Protein AF-A0A9W8TGM4-F1 (afdb_monomer_lite)

Foldseek 3Di:
DVVVVVVVCVPDPVSVVQDDDPVVVVVVVVCQVPVPDDRDPDDQDDPVSVVVVVVVVVVVVVVCVVCVVVVVVPPPPVPVVVVVVVVVVVD

Radius of gyration: 23.26 Å; chains: 1; bounding box: 45×31×61 Å

Sequence (91 aa):
MPTNQMLALLDNKEIREGFSSADDIARGMWELVTRGEKIPIRVPLGSDAWAAVVDEAGKVKAELEALGPFSASFGGSFGSEARAALGQLTQ

Secondary structure (DSSP, 8-state):
-HHHHHHHHHH-HHHHHTSPPHHHHHHHHHHHHHSSSPPPS----SHHHHHHHHHHHHHHHHHHHHTHHHHHHSSTTS-HHHHHHHHHTT-

Organism: NCBI:txid114810

Structure (mmCIF, N/CA/C/O backbone):
data_AF-A0A9W8TGM4-F1
#
_entry.id   AF-A0A9W8TGM4-F1
#
loop_
_atom_site.group_PDB
_atom_site.id
_atom_site.type_symbol
_atom_site.label_atom_id
_atom_site.label_alt_id
_atom_site.label_comp_id
_atom_site.label_asym_id
_atom_site.label_entity_id
_atom_site.label_seq_id
_atom_site.pdbx_PDB_ins_code
_atom_site.Cartn_x
_atom_site.Cartn_y
_atom_site.Cartn_z
_atom_site.occupancy
_atom_site.B_iso_or_equiv
_atom_site.auth_seq_id
_atom_site.auth_comp_id
_atom_site.auth_asym_id
_atom_site.auth_atom_id
_atom_site.pdbx_PDB_model_num
ATOM 1 N N . MET A 1 1 ? -12.586 6.552 -18.531 1.00 48.62 1 MET A N 1
ATOM 2 C CA . MET A 1 1 ? -12.521 5.248 -17.836 1.00 48.62 1 MET A CA 1
ATOM 3 C C . MET A 1 1 ? -11.065 4.952 -17.511 1.00 48.62 1 MET A C 1
ATOM 5 O O . MET A 1 1 ? -10.255 5.123 -18.420 1.00 48.62 1 MET A O 1
ATOM 9 N N . PRO A 1 2 ? -10.727 4.526 -16.282 1.00 67.12 2 PRO A N 1
ATOM 10 C CA . PRO A 1 2 ? -9.347 4.230 -15.865 1.00 67.12 2 PRO A CA 1
ATOM 11 C C . PRO A 1 2 ? -8.608 3.290 -16.832 1.00 67.12 2 PRO A C 1
ATOM 13 O O . PRO A 1 2 ? -7.430 3.473 -17.113 1.00 67.12 2 PRO A O 1
ATOM 16 N N . THR A 1 3 ? -9.333 2.352 -17.447 1.00 70.44 3 THR A N 1
ATOM 17 C CA . THR A 1 3 ? -8.820 1.432 -18.472 1.00 70.44 3 THR A CA 1
ATOM 18 C C . THR A 1 3 ? -8.226 2.146 -19.693 1.00 70.44 3 THR A C 1
ATOM 20 O O . THR A 1 3 ? -7.158 1.766 -20.157 1.00 70.44 3 THR A O 1
ATOM 23 N N . ASN A 1 4 ? -8.860 3.216 -20.187 1.00 76.50 4 ASN A N 1
ATOM 24 C CA . ASN A 1 4 ? -8.366 3.957 -21.357 1.00 76.50 4 ASN A CA 1
ATOM 25 C C . ASN A 1 4 ? -7.133 4.805 -21.016 1.00 76.50 4 ASN A C 1
ATOM 27 O O . ASN A 1 4 ? -6.292 5.041 -21.875 1.00 76.50 4 ASN A O 1
ATOM 31 N N . GLN A 1 5 ? -7.021 5.253 -19.763 1.00 77.62 5 GLN A N 1
ATOM 32 C CA . GLN A 1 5 ? -5.838 5.966 -19.279 1.00 77.62 5 GLN A CA 1
ATOM 33 C C . GLN A 1 5 ? -4.650 5.011 -19.140 1.00 77.62 5 GLN A C 1
ATOM 35 O O . GLN A 1 5 ? -3.551 5.356 -19.553 1.00 77.62 5 GLN A O 1
ATOM 40 N N . MET A 1 6 ? -4.878 3.787 -18.653 1.00 76.44 6 MET A N 1
ATOM 41 C CA . MET A 1 6 ? -3.830 2.765 -18.576 1.00 76.44 6 MET A CA 1
ATOM 42 C C . MET A 1 6 ? -3.280 2.395 -19.961 1.00 76.44 6 MET A C 1
ATOM 44 O O . MET A 1 6 ? -2.071 2.278 -20.121 1.00 76.44 6 MET A O 1
ATOM 48 N N . LEU A 1 7 ? -4.142 2.268 -20.978 1.00 79.81 7 LEU A N 1
ATOM 49 C CA . LEU A 1 7 ? -3.697 2.012 -22.355 1.00 79.81 7 LEU A CA 1
ATOM 50 C C . LEU A 1 7 ? -2.770 3.123 -22.873 1.00 79.81 7 LEU A C 1
ATOM 52 O O . LEU A 1 7 ? -1.713 2.827 -23.417 1.00 79.81 7 LEU A O 1
ATOM 56 N N . ALA A 1 8 ? -3.099 4.389 -22.605 1.00 80.25 8 ALA A N 1
ATOM 57 C CA . ALA A 1 8 ? -2.249 5.517 -22.991 1.00 80.25 8 ALA A CA 1
ATOM 58 C C . ALA A 1 8 ? -0.875 5.513 -22.287 1.00 80.25 8 ALA A C 1
ATOM 60 O O . ALA A 1 8 ? 0.118 5.934 -22.877 1.00 80.25 8 ALA A O 1
ATOM 61 N N . LEU A 1 9 ? -0.797 5.021 -21.045 1.00 77.38 9 LEU A N 1
ATOM 62 C CA . LEU A 1 9 ? 0.471 4.866 -20.319 1.00 77.38 9 LEU A CA 1
ATOM 63 C C . LEU A 1 9 ? 1.314 3.711 -20.880 1.00 77.38 9 LEU A C 1
ATOM 65 O O . LEU A 1 9 ? 2.533 3.825 -20.959 1.00 77.38 9 LEU A O 1
ATOM 69 N N . LEU A 1 10 ? 0.672 2.620 -21.307 1.00 79.00 10 LEU A N 1
ATOM 70 C CA . LEU A 1 10 ? 1.336 1.469 -21.930 1.00 79.00 10 LEU A CA 1
ATOM 71 C C . LEU A 1 10 ? 1.860 1.761 -23.347 1.00 79.00 10 LEU A C 1
ATOM 73 O O . LEU A 1 10 ? 2.801 1.104 -23.799 1.00 79.00 10 LEU A O 1
ATOM 77 N N . ASP A 1 11 ? 1.282 2.739 -24.040 1.00 84.25 11 ASP A N 1
ATOM 78 C CA . ASP A 1 11 ? 1.752 3.177 -25.358 1.00 84.25 11 ASP A CA 1
ATOM 79 C C . ASP A 1 11 ? 2.902 4.200 -25.269 1.00 84.25 11 ASP A C 1
ATOM 81 O O . ASP A 1 11 ? 3.608 4.433 -26.253 1.00 84.25 11 ASP A O 1
ATOM 85 N N . ASN A 1 12 ?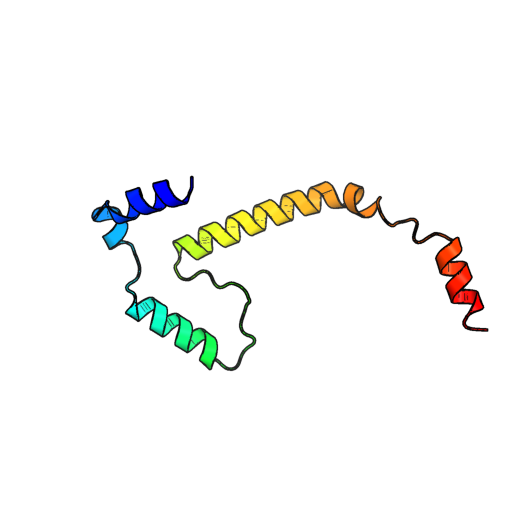 3.155 4.772 -24.085 1.00 87.50 12 ASN A N 1
ATOM 86 C CA . ASN A 1 12 ? 4.278 5.676 -23.847 1.00 87.50 12 ASN A CA 1
ATOM 87 C C . ASN A 1 12 ? 5.536 4.897 -23.407 1.00 87.50 12 ASN A C 1
ATOM 89 O O . ASN A 1 12 ? 5.604 4.347 -22.306 1.00 87.50 12 ASN A O 1
ATOM 93 N N . LYS A 1 13 ? 6.564 4.879 -24.267 1.00 83.06 13 LYS A N 1
ATOM 94 C CA . LYS A 1 13 ? 7.839 4.190 -24.000 1.00 83.06 13 LYS A CA 1
ATOM 95 C C . LYS A 1 13 ? 8.592 4.732 -22.785 1.00 83.06 13 LYS A C 1
ATOM 97 O O . LYS A 1 13 ? 9.100 3.930 -22.014 1.00 83.06 13 LYS A O 1
ATOM 102 N N . GLU A 1 14 ? 8.640 6.048 -22.610 1.00 84.50 14 GLU A N 1
ATOM 103 C CA . GLU A 1 14 ? 9.386 6.698 -21.521 1.00 84.50 14 GLU A CA 1
ATOM 104 C C . GLU A 1 14 ? 8.786 6.330 -20.159 1.00 84.50 14 GLU A C 1
ATOM 106 O O . GLU A 1 14 ? 9.499 6.047 -19.202 1.00 84.50 14 GLU A O 1
ATOM 111 N N . ILE A 1 15 ? 7.454 6.253 -20.086 1.00 81.62 15 ILE A N 1
ATOM 112 C CA . ILE A 1 15 ? 6.742 5.824 -18.876 1.00 81.62 15 ILE A CA 1
ATOM 113 C C . ILE A 1 15 ? 6.990 4.335 -18.606 1.00 81.62 15 ILE A C 1
ATOM 115 O O . ILE A 1 15 ? 7.232 3.941 -17.466 1.00 81.62 15 ILE A O 1
ATOM 119 N N . ARG A 1 16 ? 6.978 3.505 -19.655 1.00 80.88 16 ARG A N 1
ATOM 120 C CA . ARG A 1 16 ? 7.235 2.064 -19.542 1.00 80.88 16 ARG A CA 1
ATOM 121 C C . ARG A 1 16 ? 8.640 1.713 -19.082 1.00 80.88 16 ARG A C 1
ATOM 123 O O . ARG A 1 16 ? 8.796 0.677 -18.447 1.00 80.88 16 ARG A O 1
ATOM 130 N N . GLU A 1 17 ? 9.642 2.528 -19.396 1.00 83.75 17 GLU A N 1
ATOM 131 C CA . GLU A 1 17 ? 11.009 2.326 -18.898 1.00 83.75 17 GLU A CA 1
ATOM 132 C C . GLU A 1 17 ? 11.087 2.409 -17.368 1.00 83.75 17 GLU A C 1
ATOM 134 O O . GLU A 1 17 ? 11.941 1.766 -16.764 1.00 83.75 17 GLU A O 1
ATOM 139 N N . GLY A 1 18 ? 10.166 3.139 -16.731 1.00 82.75 18 GLY A N 1
ATOM 140 C CA . GLY A 1 18 ? 10.048 3.193 -15.274 1.00 82.75 18 GLY A CA 1
ATOM 141 C C . GLY A 1 18 ? 9.327 1.996 -14.645 1.00 82.75 18 GLY A C 1
ATOM 142 O O . GLY A 1 18 ? 9.303 1.884 -13.421 1.00 82.75 18 GLY A O 1
ATOM 143 N N . PHE A 1 19 ? 8.717 1.107 -15.437 1.00 86.88 19 PHE A N 1
ATOM 144 C CA . PHE A 1 19 ? 7.960 -0.022 -14.899 1.00 86.88 19 PHE A CA 1
ATOM 145 C C . PHE A 1 19 ? 8.896 -1.156 -14.484 1.00 86.88 19 PHE A C 1
ATOM 147 O O . PHE A 1 19 ? 9.873 -1.470 -15.162 1.00 86.88 19 PHE A O 1
ATOM 154 N N . SER A 1 20 ? 8.558 -1.824 -13.381 1.00 89.62 20 SER A N 1
ATOM 155 C CA . SER A 1 20 ? 9.245 -3.056 -12.993 1.00 89.62 20 SER A CA 1
ATOM 156 C C . SER A 1 20 ? 9.041 -4.146 -14.044 1.00 89.62 20 SER A C 1
ATOM 158 O O . SER A 1 20 ? 7.964 -4.269 -14.635 1.00 89.62 20 SER A O 1
ATOM 160 N N . SER A 1 21 ? 10.070 -4.967 -14.251 1.00 90.88 21 SER A N 1
ATOM 161 C CA . SER A 1 21 ? 9.952 -6.132 -15.121 1.00 90.88 21 SER A CA 1
ATOM 162 C C . SER A 1 21 ? 9.002 -7.172 -14.515 1.00 90.88 21 SER A C 1
ATOM 164 O O . SER A 1 21 ? 8.806 -7.235 -13.298 1.00 90.88 21 SER A O 1
ATOM 166 N N . ALA A 1 22 ? 8.426 -8.029 -15.361 1.00 90.94 22 ALA A N 1
ATOM 167 C CA . ALA A 1 22 ? 7.586 -9.127 -14.887 1.00 90.94 22 ALA A CA 1
ATOM 168 C C . ALA A 1 22 ? 8.356 -10.079 -13.952 1.00 90.94 22 ALA A C 1
ATOM 170 O O . ALA A 1 22 ? 7.787 -10.559 -12.972 1.00 90.94 22 ALA A O 1
ATOM 171 N N . ASP A 1 23 ? 9.647 -10.297 -14.215 1.00 95.94 23 ASP A N 1
ATOM 172 C CA . ASP A 1 23 ? 10.507 -11.162 -13.404 1.00 95.94 23 ASP A CA 1
ATOM 173 C C . ASP A 1 23 ? 10.767 -10.569 -12.013 1.00 95.94 23 ASP A C 1
ATOM 175 O O . ASP A 1 23 ? 10.713 -11.290 -11.015 1.00 95.94 23 ASP A O 1
ATOM 179 N N . ASP A 1 24 ? 10.981 -9.252 -11.918 1.00 93.81 24 ASP A N 1
ATOM 180 C CA . ASP A 1 24 ? 11.152 -8.573 -10.627 1.00 93.81 24 ASP A CA 1
ATOM 181 C C . ASP A 1 24 ? 9.882 -8.667 -9.776 1.00 93.81 24 ASP A C 1
ATOM 183 O O . ASP A 1 24 ? 9.957 -8.945 -8.576 1.00 93.81 24 ASP A O 1
ATOM 187 N N . ILE A 1 25 ? 8.715 -8.495 -10.405 1.00 94.44 25 ILE A N 1
ATOM 188 C CA . ILE A 1 25 ? 7.416 -8.648 -9.743 1.00 94.44 25 ILE A CA 1
ATOM 189 C C . ILE A 1 25 ? 7.210 -10.093 -9.283 1.00 94.44 25 ILE A C 1
ATOM 191 O O . ILE A 1 25 ? 6.848 -10.318 -8.128 1.00 94.44 25 ILE A O 1
ATOM 195 N N . ALA A 1 26 ? 7.477 -11.078 -10.145 1.00 95.50 26 ALA A N 1
ATOM 196 C CA . ALA A 1 26 ? 7.331 -12.490 -9.808 1.00 95.50 26 ALA A CA 1
ATOM 197 C C . ALA A 1 26 ? 8.245 -12.898 -8.642 1.00 95.50 26 ALA A C 1
ATOM 199 O O . ALA A 1 26 ? 7.795 -13.574 -7.713 1.00 95.50 26 ALA A O 1
ATOM 200 N N . ARG A 1 27 ? 9.503 -12.438 -8.646 1.00 95.88 27 ARG A N 1
ATOM 201 C CA . ARG A 1 27 ? 10.440 -12.644 -7.535 1.00 95.88 27 ARG A CA 1
ATOM 202 C C . ARG A 1 27 ? 9.920 -12.009 -6.246 1.00 95.88 27 ARG A C 1
ATOM 204 O O . ARG A 1 27 ? 9.859 -12.694 -5.230 1.00 95.88 27 ARG A O 1
ATOM 211 N N . GLY A 1 28 ? 9.481 -10.750 -6.291 1.00 93.62 28 GLY A N 1
ATOM 212 C CA . GLY A 1 28 ? 8.933 -10.062 -5.118 1.00 93.62 28 GLY A CA 1
ATOM 213 C C . GLY A 1 28 ? 7.691 -10.755 -4.546 1.00 93.62 28 GLY A C 1
ATOM 214 O O . GLY A 1 28 ? 7.548 -10.884 -3.331 1.00 93.62 28 GLY A O 1
ATOM 215 N N . MET A 1 29 ? 6.812 -11.275 -5.408 1.00 94.75 29 MET A N 1
ATOM 216 C CA . MET A 1 29 ? 5.665 -12.083 -4.984 1.00 94.75 29 MET A CA 1
ATOM 217 C C . MET A 1 29 ? 6.097 -13.396 -4.327 1.00 94.75 29 MET A C 1
ATOM 219 O O . MET A 1 29 ? 5.530 -13.775 -3.302 1.00 94.75 29 MET A O 1
ATOM 223 N N . TRP A 1 30 ? 7.086 -14.089 -4.894 1.00 96.12 30 TRP A N 1
ATOM 224 C CA . TRP A 1 30 ? 7.609 -15.324 -4.316 1.00 96.12 30 TRP A CA 1
ATOM 225 C C . TRP A 1 30 ? 8.190 -15.075 -2.923 1.00 96.12 30 TRP A C 1
ATOM 227 O O . TRP A 1 30 ? 7.770 -15.734 -1.976 1.00 96.12 30 TRP A O 1
ATOM 237 N N . GLU A 1 31 ? 9.065 -14.078 -2.776 1.00 95.06 31 GLU A N 1
ATOM 238 C CA . GLU A 1 31 ? 9.661 -13.689 -1.490 1.00 95.06 31 GLU A CA 1
ATOM 239 C C . GLU A 1 31 ? 8.588 -13.325 -0.455 1.00 95.06 31 GLU A C 1
ATOM 241 O O . GLU A 1 31 ? 8.626 -13.786 0.687 1.00 95.06 31 GLU A O 1
ATOM 246 N N . LEU A 1 32 ? 7.575 -12.552 -0.862 1.00 94.94 32 LEU A N 1
ATOM 247 C CA . LEU A 1 32 ? 6.456 -12.185 -0.001 1.00 94.94 32 LEU A CA 1
ATOM 248 C C . LEU A 1 32 ? 5.716 -13.424 0.523 1.00 94.94 32 LEU A C 1
ATOM 250 O O . LEU A 1 32 ? 5.362 -13.467 1.701 1.00 94.94 32 LEU A O 1
ATOM 254 N N . VAL A 1 33 ? 5.448 -14.412 -0.330 1.00 95.06 33 VAL A N 1
ATOM 255 C CA . VAL A 1 33 ? 4.668 -15.604 0.033 1.00 95.06 33 VAL A CA 1
ATOM 256 C C . VAL A 1 33 ? 5.501 -16.609 0.834 1.00 95.06 33 VAL A C 1
ATOM 258 O O . VAL A 1 33 ? 4.956 -17.281 1.707 1.00 95.06 33 VAL A O 1
ATOM 261 N N . THR A 1 34 ? 6.811 -16.708 0.591 1.00 96.69 34 THR A N 1
ATOM 262 C CA . THR A 1 34 ? 7.677 -17.703 1.248 1.00 96.69 34 THR A CA 1
ATOM 263 C C . THR A 1 34 ? 8.303 -17.237 2.561 1.00 96.69 34 THR A C 1
ATOM 265 O O . THR A 1 34 ? 8.843 -18.070 3.287 1.00 96.69 34 THR A O 1
ATOM 268 N N . ARG A 1 35 ? 8.188 -15.955 2.936 1.00 96.19 35 ARG A N 1
ATOM 269 C CA . ARG A 1 35 ? 8.820 -15.394 4.151 1.00 96.19 35 ARG A CA 1
ATOM 270 C C . ARG A 1 35 ? 8.343 -15.962 5.499 1.00 96.19 35 ARG A C 1
ATOM 272 O O . ARG A 1 35 ? 8.885 -15.593 6.533 1.00 96.19 35 ARG A O 1
ATOM 279 N N . GLY A 1 36 ? 7.318 -16.817 5.515 1.00 95.88 36 GLY A N 1
ATOM 280 C CA . GLY A 1 36 ? 6.801 -17.449 6.739 1.00 95.88 36 GLY A CA 1
ATOM 281 C C . GLY A 1 36 ? 5.923 -16.546 7.618 1.00 95.88 36 GLY A C 1
ATOM 282 O O . GLY A 1 36 ? 5.559 -16.931 8.726 1.00 95.88 36 GLY A O 1
ATOM 283 N N . GLU A 1 37 ? 5.5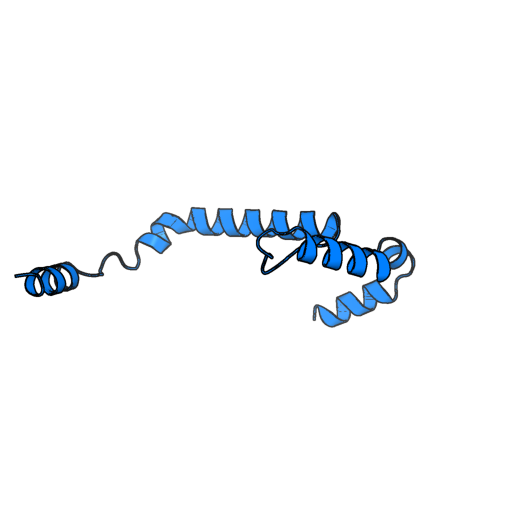50 -15.364 7.129 1.00 95.19 37 GLU A N 1
ATOM 284 C CA . GLU A 1 37 ? 4.652 -14.433 7.816 1.00 95.19 37 GLU A CA 1
ATOM 285 C C . GLU A 1 37 ? 3.241 -14.437 7.210 1.00 95.19 37 GLU A C 1
ATOM 287 O O . GLU A 1 37 ? 2.987 -14.981 6.135 1.00 95.19 37 GLU A O 1
ATOM 292 N N . LYS A 1 38 ? 2.306 -13.748 7.874 1.00 94.75 38 LYS A N 1
ATOM 293 C CA . LYS A 1 38 ? 0.956 -13.531 7.347 1.00 94.75 38 LYS A CA 1
ATOM 294 C C . LYS A 1 38 ? 1.002 -12.816 5.990 1.00 94.75 38 LYS A C 1
ATOM 296 O O . LYS A 1 38 ? 1.571 -11.730 5.854 1.00 94.75 38 LYS A O 1
ATOM 301 N N . ILE A 1 39 ? 0.326 -13.393 5.000 1.00 93.06 39 ILE A N 1
ATOM 302 C CA . ILE A 1 39 ? 0.196 -12.805 3.664 1.00 93.06 39 ILE A CA 1
ATOM 303 C C . ILE A 1 39 ? -0.859 -11.682 3.708 1.00 93.06 39 ILE A C 1
ATOM 305 O O . ILE A 1 39 ? -1.988 -11.927 4.150 1.00 93.06 39 ILE A O 1
ATOM 309 N N . PRO A 1 40 ? -0.528 -10.445 3.292 1.00 90.38 40 PRO A N 1
ATOM 310 C CA . PRO A 1 40 ? -1.495 -9.350 3.240 1.00 90.38 40 PRO A CA 1
ATOM 311 C C . PRO A 1 40 ? -2.514 -9.557 2.114 1.00 90.38 40 PRO A C 1
ATOM 313 O O . PRO A 1 40 ? -2.204 -10.163 1.094 1.00 90.38 40 PRO A O 1
ATOM 316 N N . ILE A 1 41 ? -3.712 -8.979 2.253 1.00 92.19 41 ILE A N 1
ATOM 317 C CA . ILE A 1 41 ? -4.727 -8.999 1.180 1.00 92.19 41 ILE A CA 1
ATOM 318 C C . ILE A 1 41 ? -4.274 -8.155 -0.023 1.00 92.19 41 ILE A C 1
ATOM 320 O O . ILE A 1 41 ? -4.572 -8.491 -1.165 1.00 92.19 41 ILE A O 1
ATOM 324 N N . ARG A 1 42 ? -3.577 -7.039 0.228 1.00 91.69 42 ARG A N 1
ATOM 325 C CA . ARG A 1 42 ? -3.062 -6.127 -0.800 1.00 91.69 42 ARG A CA 1
ATOM 326 C C . ARG A 1 42 ? -1.614 -5.796 -0.496 1.00 91.69 42 ARG A C 1
ATOM 328 O O . ARG A 1 42 ? -1.299 -5.466 0.646 1.00 91.69 42 ARG A O 1
ATOM 335 N N . VAL A 1 43 ? -0.770 -5.861 -1.519 1.00 92.81 43 VAL A N 1
ATOM 336 C CA . VAL A 1 43 ? 0.638 -5.478 -1.431 1.00 92.81 43 VAL A CA 1
ATOM 337 C C . VAL A 1 43 ? 0.958 -4.560 -2.601 1.00 92.81 43 VAL A C 1
ATOM 339 O O . VAL A 1 43 ? 0.899 -5.014 -3.744 1.00 92.81 43 VAL A O 1
ATOM 342 N N . PRO A 1 44 ? 1.254 -3.276 -2.349 1.00 93.62 44 PRO A N 1
ATOM 343 C CA . PRO A 1 44 ? 1.787 -2.409 -3.384 1.00 93.62 44 PRO A CA 1
ATOM 344 C C . PRO A 1 44 ? 3.228 -2.833 -3.692 1.00 93.62 44 PRO A C 1
ATOM 346 O O . PRO A 1 44 ? 4.076 -2.869 -2.801 1.00 93.62 44 PRO A O 1
ATOM 349 N N . LEU A 1 45 ? 3.488 -3.187 -4.949 1.00 92.06 45 LEU A N 1
ATOM 350 C CA . LEU A 1 45 ? 4.817 -3.533 -5.451 1.00 92.06 45 LEU A CA 1
ATOM 351 C C . LEU A 1 45 ? 5.317 -2.367 -6.305 1.00 92.06 45 LEU A C 1
ATOM 353 O O . LEU A 1 45 ? 4.698 -2.049 -7.316 1.00 92.06 45 LEU A O 1
ATOM 357 N N . GLY A 1 46 ? 6.403 -1.728 -5.868 1.00 90.69 46 GLY A N 1
ATOM 358 C CA . GLY A 1 46 ? 6.906 -0.473 -6.436 1.00 90.69 46 GLY A CA 1
ATOM 359 C C . GLY A 1 46 ? 6.833 0.681 -5.433 1.00 90.69 46 GLY A C 1
ATOM 360 O O . GLY A 1 46 ? 5.945 0.730 -4.578 1.00 90.69 46 GLY A O 1
ATOM 361 N N . SER A 1 47 ? 7.799 1.599 -5.498 1.00 89.62 47 SER A N 1
ATOM 362 C CA . SER A 1 47 ? 7.867 2.762 -4.600 1.00 89.62 47 SER A CA 1
ATOM 363 C C . SER A 1 47 ? 6.751 3.772 -4.874 1.00 89.62 47 SER A C 1
ATOM 365 O O . SER A 1 47 ? 6.207 4.363 -3.944 1.00 89.62 47 SER A O 1
ATOM 367 N N . ASP A 1 48 ? 6.380 3.925 -6.140 1.00 89.06 48 ASP A N 1
ATOM 368 C CA . ASP A 1 48 ? 5.254 4.716 -6.623 1.00 89.06 48 ASP A CA 1
ATOM 369 C C . ASP A 1 48 ? 3.913 4.140 -6.147 1.00 89.06 48 ASP A C 1
ATOM 371 O O . ASP A 1 48 ? 3.101 4.860 -5.564 1.00 89.06 48 ASP A O 1
ATOM 375 N N . ALA A 1 49 ? 3.716 2.828 -6.305 1.00 91.12 49 ALA A N 1
ATOM 376 C CA . ALA A 1 49 ? 2.539 2.121 -5.820 1.00 91.12 49 ALA A CA 1
ATOM 377 C C . ALA A 1 49 ? 2.421 2.225 -4.294 1.00 91.12 49 ALA A C 1
ATOM 379 O O . ALA A 1 49 ? 1.331 2.465 -3.773 1.00 91.12 49 ALA A O 1
ATOM 380 N N . TRP A 1 50 ? 3.538 2.081 -3.569 1.00 94.25 50 TRP A N 1
ATOM 381 C CA . TRP A 1 50 ? 3.573 2.256 -2.118 1.00 94.25 50 TRP A CA 1
ATOM 382 C C . TRP A 1 50 ? 3.156 3.672 -1.721 1.00 94.25 50 TRP A C 1
ATOM 384 O O . TRP A 1 50 ? 2.240 3.832 -0.916 1.00 94.25 50 TRP A O 1
ATOM 394 N N . ALA A 1 51 ? 3.791 4.690 -2.308 1.00 94.00 51 ALA A N 1
ATOM 395 C CA . ALA A 1 51 ? 3.505 6.087 -2.006 1.00 94.00 51 ALA A CA 1
ATOM 396 C C . ALA A 1 51 ? 2.033 6.430 -2.269 1.00 94.00 51 ALA A C 1
ATOM 398 O O . ALA A 1 51 ? 1.378 6.996 -1.398 1.00 94.00 51 ALA A O 1
ATOM 399 N N . 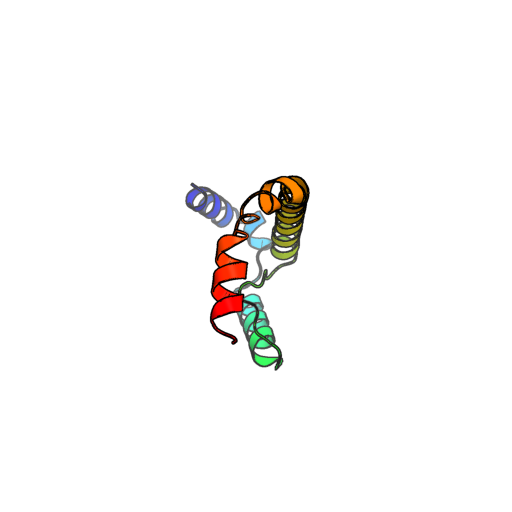ALA A 1 52 ? 1.495 6.023 -3.422 1.00 93.19 52 ALA A N 1
ATOM 400 C CA . ALA A 1 52 ? 0.109 6.290 -3.791 1.00 93.19 52 ALA A CA 1
ATOM 401 C C . ALA A 1 52 ? -0.893 5.618 -2.838 1.00 93.19 52 ALA A C 1
ATOM 403 O O . ALA A 1 52 ? -1.834 6.258 -2.372 1.00 93.19 52 ALA A O 1
ATOM 404 N N . VAL A 1 53 ? -0.693 4.333 -2.521 1.00 94.88 53 VAL A N 1
ATOM 405 C CA . VAL A 1 53 ? -1.619 3.582 -1.659 1.00 94.88 53 VAL A CA 1
ATOM 406 C C . VAL A 1 53 ? -1.569 4.078 -0.216 1.00 94.88 53 VAL A C 1
ATOM 408 O O . VAL A 1 53 ? -2.614 4.193 0.422 1.00 94.88 53 VAL A O 1
ATOM 411 N N . VAL A 1 54 ? -0.378 4.365 0.314 1.00 95.94 54 VAL A N 1
ATOM 412 C CA . VAL A 1 54 ? -0.222 4.826 1.700 1.00 95.94 54 VAL A CA 1
ATOM 413 C C . VAL A 1 54 ? -0.752 6.247 1.879 1.00 95.94 54 VAL A C 1
ATOM 415 O O . VAL A 1 54 ? -1.418 6.507 2.880 1.00 95.94 54 VAL A O 1
ATOM 418 N N . ASP A 1 55 ? -0.509 7.142 0.917 1.00 96.69 55 ASP A N 1
ATOM 419 C CA . ASP A 1 55 ? -1.058 8.503 0.935 1.00 96.69 55 ASP A CA 1
ATOM 420 C C . ASP A 1 55 ? -2.593 8.482 0.930 1.00 96.69 55 ASP A C 1
ATOM 422 O O . ASP A 1 55 ? -3.231 9.072 1.803 1.00 96.69 55 ASP A O 1
ATOM 426 N N . GLU A 1 56 ? -3.199 7.717 0.017 1.00 96.44 56 GLU A N 1
ATOM 427 C CA . GLU A 1 56 ? -4.656 7.586 -0.055 1.00 96.44 56 GLU A CA 1
ATOM 428 C C . GLU A 1 56 ? -5.245 6.950 1.211 1.00 96.44 56 GLU A C 1
ATOM 430 O O . GLU A 1 56 ? -6.226 7.447 1.763 1.00 96.44 56 GLU A O 1
ATOM 435 N N . ALA A 1 57 ? -4.618 5.894 1.739 1.00 96.62 57 ALA A N 1
ATOM 436 C CA . ALA A 1 57 ? -5.044 5.287 2.998 1.00 96.62 57 ALA A CA 1
ATOM 437 C C . ALA A 1 57 ? -4.976 6.281 4.171 1.00 96.62 57 ALA A C 1
ATOM 439 O O . ALA A 1 57 ? -5.842 6.260 5.048 1.00 96.62 57 ALA A O 1
ATOM 440 N N . GLY A 1 58 ? -3.972 7.163 4.182 1.00 97.81 58 GLY A N 1
ATOM 441 C CA . GLY A 1 58 ? -3.846 8.245 5.153 1.00 97.81 58 GLY A CA 1
ATOM 442 C C . GLY A 1 58 ? -4.991 9.254 5.064 1.00 97.81 58 GLY A C 1
ATOM 443 O O . GLY A 1 58 ? -5.571 9.601 6.094 1.00 97.81 58 GLY A O 1
ATOM 444 N N . LYS A 1 59 ? -5.365 9.673 3.850 1.00 98.06 59 LYS A N 1
ATOM 445 C CA . LYS A 1 59 ? -6.506 10.579 3.619 1.00 98.06 59 LYS A CA 1
ATOM 446 C C . LYS A 1 59 ? -7.819 9.953 4.061 1.00 98.06 59 LYS A C 1
ATOM 448 O O . LYS A 1 59 ? -8.528 10.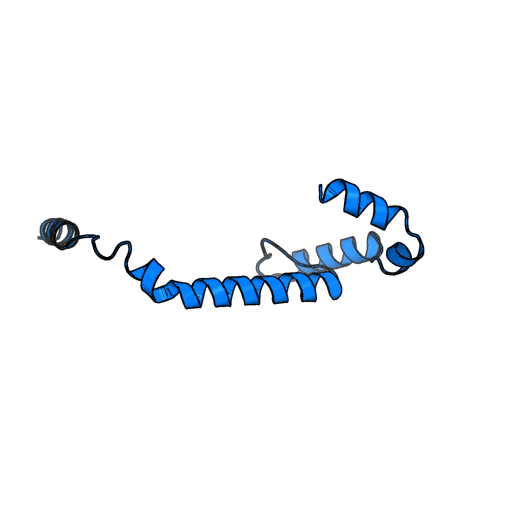547 4.867 1.00 98.06 59 LYS A O 1
ATOM 453 N N . VAL A 1 60 ? -8.088 8.722 3.625 1.00 97.44 60 VAL A N 1
ATOM 454 C CA . VAL A 1 60 ? -9.287 7.972 4.023 1.00 97.44 60 VAL A CA 1
ATOM 455 C C . VAL A 1 60 ? -9.361 7.849 5.542 1.00 97.44 60 VAL A C 1
ATOM 457 O O . VAL A 1 60 ? -10.410 8.085 6.134 1.00 97.44 60 VAL A O 1
ATOM 460 N N . LYS A 1 61 ? -8.245 7.526 6.206 1.00 98.06 61 LYS A N 1
ATOM 461 C CA . LYS A 1 61 ? -8.198 7.483 7.669 1.00 98.06 61 LYS A CA 1
ATOM 462 C C . LYS A 1 61 ? -8.569 8.837 8.284 1.00 98.06 61 LYS A C 1
ATOM 464 O O . LYS A 1 61 ? -9.398 8.863 9.188 1.00 98.06 61 LYS A O 1
ATOM 469 N N . ALA A 1 62 ? -7.984 9.935 7.806 1.00 98.19 62 ALA A N 1
ATOM 470 C CA . ALA A 1 62 ? -8.260 11.273 8.326 1.00 98.19 62 ALA A CA 1
ATOM 471 C C . ALA A 1 62 ? -9.736 11.675 8.143 1.00 98.19 62 ALA A C 1
ATOM 473 O O . ALA A 1 62 ? -10.348 12.222 9.060 1.00 98.19 62 ALA A O 1
ATOM 474 N N . GLU A 1 63 ? -10.331 11.355 6.993 1.00 97.56 63 GLU A N 1
ATOM 475 C CA . GLU A 1 63 ? -11.756 11.578 6.725 1.00 97.56 63 GLU A CA 1
ATOM 476 C C . GLU A 1 63 ? -12.651 10.761 7.669 1.00 97.56 63 GLU A C 1
ATOM 478 O O . GLU A 1 63 ? -13.613 11.288 8.233 1.00 97.56 63 GLU A O 1
ATOM 483 N N . LEU A 1 64 ? -12.312 9.489 7.900 1.00 97.25 64 LEU A N 1
ATOM 484 C CA . LEU A 1 64 ? -13.039 8.627 8.834 1.00 97.25 64 LEU A CA 1
ATOM 485 C C . LEU A 1 64 ? -12.932 9.122 10.280 1.00 97.25 64 LEU A C 1
ATOM 487 O O . LEU A 1 64 ? -13.927 9.120 11.004 1.00 97.25 64 LEU A O 1
ATOM 491 N N . GLU A 1 65 ? -11.749 9.570 10.703 1.00 97.38 65 GLU A N 1
ATOM 492 C CA . GLU A 1 65 ? -11.534 10.140 12.036 1.00 97.38 65 GLU A CA 1
ATOM 493 C C . GLU A 1 65 ? -12.330 11.440 12.226 1.00 97.38 65 GLU A C 1
ATOM 495 O O . GLU A 1 65 ? -12.963 11.619 13.270 1.00 97.38 65 GLU A O 1
ATOM 500 N N . ALA A 1 66 ? -12.392 12.305 11.207 1.00 97.12 66 ALA A N 1
ATOM 501 C CA . ALA A 1 66 ? -13.208 13.521 11.230 1.00 97.12 66 ALA A CA 1
ATOM 502 C C . ALA A 1 66 ? -14.711 13.219 11.370 1.00 97.12 66 ALA A C 1
ATOM 504 O O . ALA A 1 66 ? -15.445 13.953 12.036 1.00 97.12 66 ALA A O 1
ATOM 505 N N . LEU A 1 67 ? -15.166 12.106 10.792 1.00 96.00 67 LEU A N 1
ATOM 506 C CA . LEU A 1 67 ? -16.535 11.609 10.922 1.00 96.00 67 LEU A CA 1
ATOM 507 C C . LEU A 1 67 ? -16.745 10.717 12.153 1.00 96.00 67 LEU A C 1
ATOM 509 O O . LEU A 1 67 ? -17.842 10.184 12.317 1.00 96.00 67 LEU A O 1
ATOM 513 N N . GLY A 1 68 ? -15.752 10.550 13.029 1.00 93.31 68 GLY A N 1
ATOM 514 C CA . GLY A 1 68 ? -15.814 9.654 14.186 1.00 93.31 68 GLY A CA 1
ATOM 515 C C . GLY A 1 68 ? -17.031 9.895 15.091 1.00 93.31 68 GLY A C 1
ATOM 516 O O . GLY A 1 68 ? -17.821 8.968 15.278 1.00 93.31 68 GLY A O 1
ATOM 517 N N . PRO A 1 69 ? -17.254 11.122 15.608 1.00 90.75 69 PRO A N 1
ATOM 518 C CA . PRO A 1 69 ? -18.410 11.423 16.458 1.00 90.75 69 PRO A CA 1
ATOM 519 C C . PRO A 1 69 ? -19.753 11.205 15.755 1.00 90.75 69 PRO A C 1
ATOM 521 O O . PRO A 1 69 ? -20.685 10.673 16.353 1.00 90.75 69 PRO A O 1
ATOM 524 N N . PHE A 1 70 ? -19.845 11.578 14.474 1.00 91.75 70 PHE A N 1
ATOM 525 C CA . PHE A 1 70 ? -21.039 11.352 13.664 1.00 91.75 70 PHE A CA 1
ATOM 526 C C . PHE A 1 70 ? -21.295 9.854 13.487 1.00 91.75 70 PHE A C 1
ATOM 528 O O . PHE A 1 70 ? -22.380 9.380 13.803 1.00 91.75 70 PHE A O 1
ATOM 535 N N . SER A 1 71 ? -20.286 9.088 13.078 1.00 89.88 71 SER A N 1
ATOM 536 C CA . SER A 1 71 ? -20.381 7.641 12.867 1.00 89.88 71 SER A CA 1
ATOM 537 C C . SER A 1 71 ? -20.740 6.898 14.157 1.00 89.88 71 SER A C 1
ATOM 539 O O . SER A 1 71 ? -21.597 6.022 14.137 1.00 89.88 71 SER A O 1
ATOM 541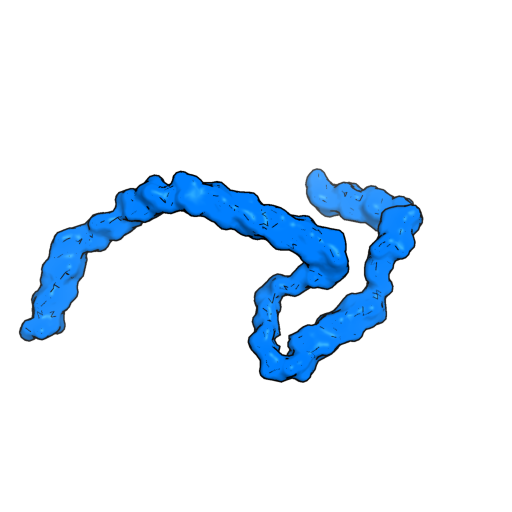 N N . ALA A 1 72 ? -20.150 7.294 15.290 1.00 86.06 72 ALA A N 1
ATOM 542 C CA . ALA A 1 72 ? -20.432 6.724 16.609 1.00 86.06 72 ALA A CA 1
ATOM 543 C C . ALA A 1 72 ? -21.804 7.127 17.181 1.00 86.06 72 ALA A C 1
ATOM 545 O O . ALA A 1 72 ? -22.285 6.493 18.119 1.00 86.06 72 ALA A O 1
ATOM 546 N N . SER A 1 73 ? -22.448 8.166 16.635 1.00 86.06 73 SER A N 1
ATOM 547 C CA . SER A 1 73 ? -23.815 8.542 17.022 1.00 86.06 73 SER A CA 1
ATOM 548 C C . SER A 1 73 ? -24.867 7.546 16.513 1.00 86.06 73 SER A C 1
ATOM 550 O O . SER A 1 73 ? -25.952 7.437 17.087 1.00 86.06 73 SER A O 1
ATOM 552 N N . PHE A 1 74 ? -24.528 6.758 15.489 1.00 76.25 74 PHE A N 1
ATOM 553 C CA . PHE A 1 74 ? -25.340 5.647 15.005 1.00 76.25 74 PHE A CA 1
ATOM 554 C C . PHE A 1 74 ? -24.960 4.364 15.758 1.00 76.25 74 PHE A C 1
ATOM 556 O O . PHE A 1 74 ? -23.788 4.039 15.914 1.00 76.25 74 PHE A O 1
ATOM 563 N N . GLY A 1 75 ? -25.953 3.616 16.246 1.00 60.09 75 GLY A N 1
ATOM 564 C CA . GLY A 1 75 ? -25.722 2.362 16.984 1.00 60.09 75 GLY A CA 1
ATOM 565 C C . GLY A 1 75 ? -25.604 2.504 18.507 1.00 60.09 75 GLY A C 1
ATOM 566 O O . GLY A 1 75 ? -25.553 1.495 19.206 1.00 60.09 75 GLY A O 1
ATOM 567 N N . GLY A 1 76 ? -25.698 3.726 19.048 1.00 53.25 76 GLY A N 1
ATOM 568 C CA . GLY A 1 76 ? -25.910 3.971 20.484 1.00 53.25 76 GLY A CA 1
ATOM 569 C C . GLY A 1 76 ? -27.261 3.468 21.021 1.00 53.25 76 GLY A C 1
ATOM 570 O O . GLY A 1 76 ? -27.466 3.431 22.232 1.00 53.25 76 GLY A O 1
ATOM 571 N N . SER A 1 77 ? -28.167 3.033 20.135 1.00 51.88 77 SER A N 1
ATOM 572 C CA . SER A 1 77 ? -29.391 2.307 20.481 1.00 51.88 77 SER A CA 1
ATOM 573 C C . SER A 1 77 ? -29.341 0.830 20.065 1.00 51.88 77 SER A C 1
ATOM 575 O O . SER A 1 77 ? -30.354 0.270 19.641 1.00 51.88 77 SER A O 1
ATOM 577 N N . PHE A 1 78 ? -28.224 0.129 20.302 1.00 54.78 78 PHE A N 1
ATOM 578 C CA . PHE A 1 78 ? -28.401 -1.198 20.908 1.00 54.78 78 PHE A CA 1
ATOM 579 C C . PHE A 1 78 ? -29.017 -0.928 22.284 1.00 54.78 78 PHE A C 1
ATOM 581 O O . PHE A 1 78 ? -28.317 -0.691 23.268 1.00 54.78 78 PHE A O 1
ATOM 588 N N . GLY A 1 79 ? -30.336 -0.710 22.253 1.00 53.47 79 GLY A N 1
ATOM 589 C CA . GLY A 1 79 ? -31.045 0.102 23.223 1.00 53.47 79 GLY A CA 1
ATOM 590 C C . GLY A 1 79 ? -30.882 -0.464 24.618 1.00 53.47 79 GLY A C 1
ATOM 591 O O . GLY A 1 79 ? -30.544 -1.634 24.804 1.00 53.47 79 GLY A O 1
ATOM 592 N N . SER A 1 80 ? -31.192 0.350 25.615 1.00 57.12 80 SER A N 1
ATOM 593 C CA . SER A 1 80 ? -31.547 -0.145 26.948 1.00 57.12 80 SER A CA 1
ATOM 594 C C . SER A 1 80 ? -32.355 -1.458 26.895 1.00 57.12 80 SER A C 1
ATOM 596 O O . SER A 1 80 ? -32.118 -2.344 27.708 1.00 57.12 80 SER A O 1
ATOM 598 N N . GLU A 1 81 ? -33.208 -1.626 25.880 1.00 57.47 81 GLU A N 1
ATOM 599 C CA . GLU A 1 81 ? -33.955 -2.845 25.549 1.00 57.47 81 GLU A CA 1
ATOM 600 C C . GLU A 1 81 ? -33.093 -4.084 25.239 1.00 57.47 81 GLU A C 1
ATOM 602 O O . GLU A 1 81 ? -33.359 -5.158 25.771 1.00 57.47 81 GLU A O 1
ATOM 607 N N . ALA A 1 82 ? -32.030 -3.971 24.440 1.00 59.16 82 ALA A N 1
ATOM 608 C CA . ALA A 1 82 ? -31.181 -5.110 24.089 1.00 59.16 82 ALA A CA 1
ATOM 609 C C . ALA A 1 82 ? -30.225 -5.505 25.233 1.00 59.16 82 ALA A C 1
ATOM 611 O O . ALA A 1 82 ? -29.930 -6.686 25.427 1.00 59.16 82 ALA A O 1
ATOM 612 N N . ARG A 1 83 ? -29.801 -4.534 26.059 1.00 58.06 83 ARG A N 1
ATOM 613 C CA . ARG A 1 83 ? -29.121 -4.806 27.342 1.00 58.06 83 ARG A CA 1
ATOM 614 C C . ARG A 1 83 ? -30.057 -5.463 28.361 1.00 58.06 83 ARG A C 1
ATOM 616 O O . ARG A 1 83 ? -29.623 -6.369 29.066 1.00 58.06 83 ARG A O 1
ATOM 623 N N . ALA A 1 84 ? -31.322 -5.045 28.422 1.00 61.78 84 ALA A N 1
ATOM 624 C CA . ALA A 1 84 ? -32.328 -5.667 29.282 1.00 61.78 84 ALA A CA 1
ATOM 625 C C . ALA A 1 84 ? -32.643 -7.109 28.844 1.00 61.78 84 ALA A C 1
ATOM 627 O O . ALA A 1 84 ? -32.704 -7.997 29.691 1.00 61.78 84 ALA A O 1
ATOM 628 N N . ALA A 1 85 ? -32.753 -7.363 27.535 1.00 63.12 85 ALA A N 1
ATOM 629 C CA . ALA A 1 85 ? -32.990 -8.699 26.984 1.00 63.12 85 ALA A CA 1
ATOM 630 C C . ALA A 1 85 ? -31.833 -9.677 27.265 1.00 63.12 85 ALA A C 1
ATOM 632 O O . ALA A 1 85 ? -32.069 -10.831 27.610 1.00 63.12 85 ALA A O 1
ATOM 633 N N . LEU A 1 86 ? -30.579 -9.218 27.178 1.00 64.19 86 LEU A N 1
ATOM 634 C CA . LEU A 1 86 ? -29.412 -10.043 27.516 1.00 64.19 86 LEU A CA 1
ATOM 635 C C . LEU A 1 86 ? -29.278 -10.289 29.027 1.00 64.19 86 LEU A C 1
ATOM 637 O O . LEU A 1 86 ? -28.897 -11.384 29.423 1.00 64.19 86 LEU A O 1
ATOM 641 N N . GLY A 1 87 ? -29.637 -9.313 29.870 1.00 63.53 87 GLY A N 1
ATOM 642 C CA . GLY A 1 87 ? -29.623 -9.474 31.329 1.00 63.53 87 GLY A CA 1
ATOM 643 C C . GLY A 1 87 ? -30.675 -10.453 31.866 1.00 63.53 87 GLY A C 1
ATOM 644 O O . GLY A 1 87 ? -30.459 -11.057 32.914 1.00 63.53 87 GLY A O 1
ATOM 645 N N . GLN A 1 88 ? -31.786 -10.644 31.144 1.00 61.47 88 GLN A N 1
ATOM 646 C CA . GLN A 1 88 ? -32.831 -11.623 31.476 1.00 61.47 88 GLN A CA 1
ATOM 647 C C . GLN A 1 88 ? -32.502 -13.055 31.023 1.00 61.47 88 GLN A C 1
ATOM 649 O O . GLN A 1 88 ? -33.092 -13.994 31.539 1.00 61.47 88 GLN A O 1
ATOM 654 N N . LEU A 1 89 ? -31.565 -13.238 30.086 1.00 57.00 89 LEU A N 1
ATOM 655 C CA . LEU A 1 89 ? -31.123 -14.562 29.617 1.00 57.00 89 LEU A CA 1
ATOM 656 C C . LEU A 1 89 ? -30.014 -15.180 30.487 1.00 57.00 89 LEU A C 1
ATOM 658 O O . LEU A 1 89 ? -29.651 -16.337 30.287 1.00 57.00 89 LEU A O 1
ATOM 662 N N . THR A 1 90 ? -29.460 -14.413 31.428 1.00 57.66 90 THR A N 1
ATOM 663 C CA . THR A 1 90 ? -28.383 -14.840 32.336 1.00 57.66 90 THR A CA 1
ATOM 664 C C . THR A 1 90 ? -28.836 -15.007 33.793 1.00 57.66 90 THR A C 1
ATOM 666 O O . THR A 1 90 ? -27.982 -15.068 34.677 1.00 57.66 90 THR A O 1
ATOM 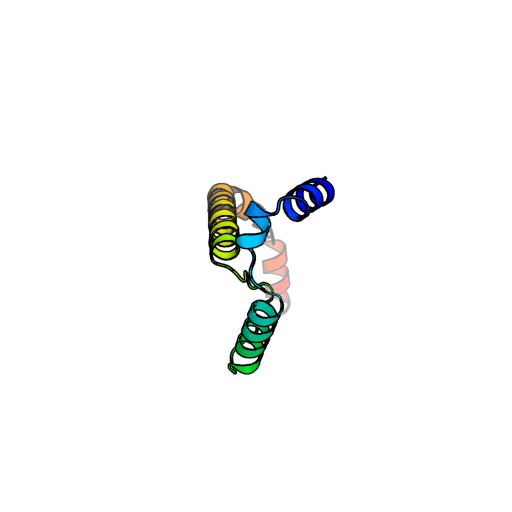669 N N . GLN A 1 91 ? -30.149 -15.059 34.053 1.00 48.72 91 GLN A N 1
ATOM 670 C CA . GLN A 1 91 ? -30.732 -15.424 35.354 1.00 48.72 91 GLN A CA 1
ATOM 671 C C . GLN A 1 91 ? -31.557 -16.702 35.244 1.00 48.72 91 GLN A C 1
ATOM 673 O O . GLN A 1 91 ? -32.287 -16.839 34.238 1.00 48.72 91 GLN A O 1
#

pLDDT: mean 83.78, std 14.79, range [48.62, 98.19]